Protein AF-A0A256ZHI3-F1 (afdb_monomer)

Sequence (137 aa):
MIFRKRPDRALLRREVARIIYDLKHLHRRVVTYIARLERIISHYEGILKYESNQSRKNNYLTTINIYKAALKRLKAVDVILEYLTMKIETLSLLELGGREVALIKEVLPDVRKLVEGLPDISLIVEDLLERSSDLIS

Foldseek 3Di:
DDPPDDPDPVVLVVLLVVLLVLLVVLLVVLVVVLVVLVVVLVVLVVVLVPDPDPVVNVVSVVVSVVSVLLSVLSVVLNVLSVVLSVVLVVCVVVVVSPVNLVSLLVRLVVNLVSCPPVVVSNVSSVVSNVSSVVSVD

Secondary structure (DSSP, 8-state):
----PPPPHHHHHHHHHHHHHHHHHHHHHHHHHHHHHHHHHHHHHHHHHH---HHHHHHHHHHHHHHHHHHHHHHHHHHHHHHHHHHHHHHHHTT-TTHHHHHHHHHHHHHHHHHTT-HHHHHHHHHHHHHHHHTT-

Mean predicted aligned error: 6.65 Å

Solvent-accessible surface area (backbone atoms only — not comparable to full-atom values): 7668 Å² total; per-residue (Å²): 136,84,80,77,73,75,78,54,69,69,57,53,52,51,51,53,52,49,53,53,50,50,50,52,52,51,41,55,49,48,54,53,50,45,56,50,46,52,54,52,41,53,51,52,56,58,51,52,75,73,56,81,54,66,70,58,45,53,51,51,51,52,52,43,50,53,48,50,56,52,42,54,35,49,53,52,43,44,54,51,45,52,53,50,50,55,50,35,55,54,35,57,75,68,67,43,88,61,57,44,50,53,53,48,62,67,48,48,62,57,46,39,67,54,34,62,92,38,68,84,58,32,52,55,47,49,57,49,52,53,54,49,49,63,74,78,107

Nearest PDB structures (foldseek):
  6z0c-assembly4_D  TM=5.192E-01  e=7.443E-02  Escherichia coli
  8d9p-assembly1_A  TM=5.422E-01  e=3.026E-01  synthetic construct
  5vju-assembly1_A  TM=4.735E-01  e=1.965E-01  synthetic construct
  6z0c-assembly1_A  TM=4.519E-01  e=2.867E-01  Escherichia coli

Radius of gyration: 20.13 Å; Cα contacts (8 Å, |Δi|>4): 89; chains: 1; bounding box: 46×19×75 Å

Structure (mmCIF, N/CA/C/O backbone):
data_AF-A0A256ZHI3-F1
#
_entry.id   AF-A0A256ZHI3-F1
#
loop_
_atom_site.group_PDB
_atom_site.id
_atom_site.type_symbol
_atom_site.label_atom_id
_atom_site.label_alt_id
_atom_site.label_comp_id
_atom_site.label_asym_id
_atom_site.label_entity_id
_atom_site.label_seq_id
_atom_site.pdbx_PDB_ins_code
_atom_site.Cartn_x
_atom_site.Cartn_y
_atom_site.Cartn_z
_atom_site.occupancy
_atom_site.B_iso_or_equiv
_atom_site.auth_seq_id
_atom_site.auth_comp_id
_atom_site.auth_asym_id
_atom_site.auth_atom_id
_atom_site.pdbx_PDB_model_num
ATOM 1 N N . MET A 1 1 ? 5.785 -6.891 -46.350 1.00 37.25 1 MET A N 1
ATOM 2 C CA . MET A 1 1 ? 6.911 -6.786 -45.395 1.00 37.25 1 MET A CA 1
ATOM 3 C C . MET A 1 1 ? 6.604 -5.668 -44.411 1.00 37.25 1 MET A C 1
ATOM 5 O O . MET A 1 1 ? 6.650 -4.510 -44.798 1.00 37.25 1 MET A O 1
ATOM 9 N N . ILE A 1 2 ? 6.211 -5.996 -43.178 1.00 43.91 2 ILE A N 1
ATOM 10 C CA . ILE A 1 2 ? 5.949 -4.992 -42.138 1.00 43.91 2 ILE A CA 1
ATOM 11 C C . ILE A 1 2 ? 7.267 -4.772 -41.398 1.00 43.91 2 ILE A C 1
ATOM 13 O O . ILE A 1 2 ? 7.679 -5.599 -40.587 1.00 43.91 2 ILE A O 1
ATOM 17 N N . PHE A 1 3 ? 7.955 -3.675 -41.710 1.00 48.88 3 PHE A N 1
ATOM 18 C CA . PHE A 1 3 ? 9.067 -3.202 -40.895 1.00 48.88 3 PHE A CA 1
ATOM 19 C C . PHE A 1 3 ? 8.501 -2.789 -39.533 1.00 48.88 3 PHE A C 1
ATOM 21 O O . PHE A 1 3 ? 7.953 -1.698 -39.386 1.00 48.88 3 PHE A O 1
ATOM 28 N N . ARG A 1 4 ? 8.620 -3.661 -38.524 1.00 51.19 4 ARG A N 1
ATOM 29 C CA . ARG A 1 4 ? 8.491 -3.250 -37.122 1.00 51.19 4 ARG A CA 1
ATOM 30 C C . ARG A 1 4 ? 9.595 -2.221 -36.862 1.00 51.19 4 ARG A C 1
ATOM 32 O O . ARG A 1 4 ? 10.758 -2.587 -36.698 1.00 51.19 4 ARG A O 1
ATOM 39 N N . LYS A 1 5 ? 9.247 -0.930 -36.900 1.00 54.81 5 LYS A N 1
ATOM 40 C CA . LYS A 1 5 ? 10.115 0.155 -36.426 1.00 54.81 5 LYS A CA 1
ATOM 41 C C . LYS A 1 5 ? 10.542 -0.220 -35.009 1.00 54.81 5 LYS A C 1
ATOM 43 O O . LYS A 1 5 ? 9.686 -0.401 -34.149 1.00 54.81 5 LYS A O 1
ATOM 48 N N . ARG A 1 6 ? 11.849 -0.376 -34.778 1.00 57.84 6 ARG A N 1
ATOM 49 C CA . ARG A 1 6 ? 12.370 -0.516 -33.414 1.00 57.84 6 ARG A CA 1
ATOM 50 C C . ARG A 1 6 ? 11.860 0.689 -32.612 1.00 57.84 6 ARG A C 1
ATOM 52 O O . ARG A 1 6 ? 11.977 1.803 -33.131 1.00 57.84 6 ARG A O 1
ATOM 59 N N . PRO A 1 7 ? 11.278 0.487 -31.420 1.00 59.59 7 PRO A N 1
ATOM 60 C CA . PRO A 1 7 ? 10.825 1.597 -30.598 1.00 59.59 7 PRO A CA 1
ATOM 61 C C . PRO A 1 7 ? 11.991 2.561 -30.372 1.00 59.59 7 PRO A C 1
ATOM 63 O O . PRO A 1 7 ? 13.126 2.142 -30.118 1.00 59.59 7 PRO A O 1
ATOM 66 N N . ASP A 1 8 ? 11.717 3.852 -30.542 1.00 74.12 8 ASP A N 1
ATOM 67 C CA . ASP A 1 8 ? 12.702 4.902 -30.325 1.00 74.12 8 ASP A CA 1
ATOM 68 C C . ASP A 1 8 ? 13.189 4.815 -28.871 1.00 74.12 8 ASP A C 1
ATOM 70 O O . ASP A 1 8 ? 12.396 4.878 -27.928 1.00 74.12 8 ASP A O 1
ATOM 74 N N . ARG A 1 9 ? 14.501 4.639 -28.676 1.00 71.75 9 ARG A N 1
ATOM 75 C CA . ARG A 1 9 ? 15.104 4.516 -27.340 1.00 71.75 9 ARG A CA 1
ATOM 76 C C . ARG A 1 9 ? 14.777 5.726 -26.465 1.00 71.75 9 ARG A C 1
ATOM 78 O O . ARG A 1 9 ? 14.698 5.574 -25.249 1.00 71.75 9 ARG A O 1
ATOM 85 N N . ALA A 1 10 ? 14.603 6.907 -27.060 1.00 76.00 10 ALA A N 1
ATOM 86 C CA . ALA A 1 10 ? 14.209 8.108 -26.332 1.00 76.00 10 ALA A CA 1
ATOM 87 C C . ALA A 1 10 ? 12.765 8.015 -25.814 1.00 76.00 10 ALA A C 1
ATOM 89 O O . ALA A 1 10 ? 12.487 8.406 -24.680 1.00 76.00 10 ALA A O 1
ATOM 90 N N . LEU A 1 11 ? 11.863 7.445 -26.617 1.00 77.44 11 LEU A N 1
ATOM 91 C CA . LEU A 1 11 ? 10.464 7.244 -26.251 1.00 77.44 11 LEU A CA 1
ATOM 92 C C . LEU A 1 11 ? 10.334 6.222 -25.117 1.00 77.44 11 LEU A C 1
ATOM 94 O O . LEU A 1 11 ? 9.681 6.511 -24.120 1.00 77.44 11 LEU A O 1
ATOM 98 N N . LEU A 1 12 ? 11.045 5.094 -25.199 1.00 75.81 12 LEU A N 1
ATOM 99 C CA . LEU A 1 12 ? 11.070 4.093 -24.124 1.00 75.81 12 LEU A CA 1
ATOM 100 C C . LEU A 1 12 ? 11.569 4.672 -22.797 1.00 75.81 12 LEU A C 1
ATOM 102 O O . LEU A 1 12 ? 10.920 4.496 -21.770 1.00 75.81 12 LEU A O 1
ATOM 106 N N . ARG A 1 13 ? 12.680 5.422 -22.808 1.00 76.38 13 ARG A N 1
ATOM 107 C CA . ARG A 1 13 ? 13.188 6.081 -21.591 1.00 76.38 13 ARG A CA 1
ATOM 108 C C . ARG A 1 13 ? 12.169 7.044 -20.990 1.00 76.38 13 ARG A C 1
ATOM 110 O O . ARG A 1 13 ? 12.048 7.121 -19.771 1.00 76.38 13 ARG A O 1
ATOM 117 N N . ARG A 1 14 ? 11.440 7.778 -21.833 1.00 81.69 14 ARG A N 1
ATOM 118 C CA . ARG A 1 14 ? 10.408 8.716 -21.384 1.00 81.69 14 ARG A CA 1
ATOM 119 C C . ARG A 1 14 ? 9.244 7.996 -20.709 1.00 81.69 14 ARG A C 1
ATOM 121 O O . ARG A 1 14 ? 8.781 8.464 -19.672 1.00 81.69 14 ARG A O 1
ATOM 128 N N . GLU A 1 15 ? 8.781 6.884 -21.270 1.00 80.75 15 GLU A N 1
ATOM 129 C CA . GLU A 1 15 ? 7.693 6.115 -20.662 1.00 80.75 15 GLU A CA 1
ATOM 130 C C . GLU A 1 15 ? 8.128 5.432 -19.360 1.00 80.75 15 GLU A C 1
ATOM 132 O O . GLU A 1 15 ? 7.404 5.497 -18.371 1.00 80.75 15 GLU A O 1
ATOM 137 N N . VAL A 1 16 ? 9.348 4.885 -19.299 1.00 78.88 16 VAL A N 1
ATOM 138 C CA . VAL A 1 16 ? 9.914 4.358 -18.043 1.00 78.88 16 VAL A CA 1
ATOM 139 C C . VAL A 1 16 ? 9.979 5.456 -16.978 1.00 78.88 16 VAL A C 1
ATOM 141 O O . VAL A 1 16 ? 9.528 5.252 -15.852 1.00 78.88 16 VAL A O 1
ATOM 144 N N . ALA A 1 17 ? 10.448 6.656 -17.334 1.00 81.94 17 ALA A N 1
ATOM 145 C CA . ALA A 1 17 ? 10.483 7.792 -16.415 1.00 81.94 17 ALA A CA 1
ATOM 146 C C . ALA A 1 17 ? 9.085 8.196 -15.907 1.00 81.94 17 ALA A C 1
ATOM 148 O O . ALA A 1 17 ? 8.941 8.551 -14.736 1.00 81.94 17 ALA A O 1
ATOM 149 N N . ARG A 1 18 ? 8.048 8.116 -16.753 1.00 84.69 18 ARG A N 1
ATOM 150 C CA . ARG A 1 18 ? 6.653 8.352 -16.340 1.00 84.69 18 ARG A CA 1
ATOM 151 C C . ARG A 1 18 ? 6.156 7.297 -15.359 1.00 84.69 18 ARG A C 1
ATOM 153 O O . ARG A 1 18 ? 5.582 7.662 -14.340 1.00 84.69 18 ARG A O 1
ATOM 160 N N . ILE A 1 19 ? 6.419 6.015 -15.615 1.00 85.12 19 ILE A N 1
ATOM 161 C CA . ILE A 1 19 ? 6.032 4.943 -14.687 1.00 85.12 19 ILE A CA 1
ATOM 162 C C . ILE A 1 19 ? 6.725 5.125 -13.333 1.00 85.12 19 ILE A C 1
ATOM 164 O O . ILE A 1 19 ? 6.084 4.993 -12.294 1.00 85.12 19 ILE A O 1
ATOM 168 N N . ILE A 1 20 ? 8.013 5.480 -13.325 1.00 84.88 20 ILE A N 1
ATOM 169 C CA . ILE A 1 20 ? 8.751 5.772 -12.086 1.00 84.88 20 ILE A CA 1
ATOM 170 C C . ILE A 1 20 ? 8.112 6.940 -11.333 1.00 84.88 20 ILE A C 1
ATOM 172 O O . ILE A 1 20 ? 7.942 6.877 -10.115 1.00 84.88 20 ILE A O 1
ATOM 176 N N . TYR A 1 21 ? 7.755 8.010 -12.045 1.00 88.06 21 TYR A N 1
ATOM 177 C CA . TYR A 1 21 ? 7.073 9.153 -11.448 1.00 88.06 21 TYR A CA 1
ATOM 178 C C . TYR A 1 21 ? 5.747 8.740 -10.793 1.00 88.06 21 TYR A C 1
ATOM 180 O O . TYR A 1 21 ? 5.496 9.090 -9.639 1.00 88.06 21 TYR A O 1
ATOM 188 N N . ASP A 1 22 ? 4.937 7.945 -11.487 1.00 87.94 22 ASP A N 1
ATOM 189 C CA . ASP A 1 22 ? 3.642 7.492 -10.983 1.00 87.94 22 ASP A CA 1
ATOM 190 C C . ASP A 1 22 ? 3.774 6.525 -9.803 1.00 87.94 22 ASP A C 1
ATOM 192 O O . ASP A 1 22 ? 2.999 6.617 -8.853 1.00 87.94 22 ASP A O 1
ATOM 196 N N . LEU A 1 23 ? 4.791 5.657 -9.798 1.00 90.19 23 LEU A N 1
ATOM 197 C CA . LEU A 1 23 ? 5.122 4.807 -8.649 1.00 90.19 23 LEU A CA 1
ATOM 198 C C . LEU A 1 23 ? 5.458 5.639 -7.409 1.00 90.19 23 LEU A C 1
ATOM 200 O O . LEU A 1 23 ? 4.926 5.385 -6.328 1.00 90.19 23 LEU A O 1
ATOM 204 N N . LYS A 1 24 ? 6.283 6.680 -7.564 1.00 90.44 24 LYS A N 1
ATOM 205 C CA . LYS A 1 24 ? 6.601 7.612 -6.470 1.00 90.44 24 LYS A CA 1
ATOM 206 C C . LYS A 1 24 ? 5.366 8.378 -6.003 1.00 90.44 24 LYS A C 1
ATOM 208 O O . LYS A 1 24 ? 5.188 8.614 -4.806 1.00 90.44 24 LYS A O 1
ATOM 213 N N . HIS A 1 25 ? 4.497 8.764 -6.935 1.00 90.62 25 HIS A N 1
ATOM 214 C CA . HIS A 1 25 ? 3.242 9.426 -6.606 1.00 90.62 25 HIS A CA 1
ATOM 215 C C . HIS A 1 25 ? 2.307 8.505 -5.809 1.00 90.62 25 HIS A C 1
ATOM 217 O O . HIS A 1 25 ? 1.786 8.908 -4.766 1.00 90.62 25 HIS A O 1
ATOM 223 N N . LEU A 1 26 ? 2.146 7.256 -6.254 1.00 91.56 26 LEU A N 1
ATOM 224 C CA . LEU A 1 26 ? 1.397 6.213 -5.559 1.00 91.56 26 LEU A CA 1
ATOM 225 C C . LEU A 1 26 ? 1.939 5.999 -4.142 1.00 91.56 26 LEU A C 1
ATOM 227 O O . LEU A 1 26 ? 1.167 6.030 -3.183 1.00 91.56 26 LEU A O 1
ATOM 231 N N . HIS A 1 27 ? 3.259 5.857 -4.001 1.00 93.25 27 HIS A N 1
ATOM 232 C CA . HIS A 1 27 ? 3.920 5.674 -2.709 1.00 93.25 27 HIS A CA 1
ATOM 233 C C . HIS A 1 27 ? 3.609 6.825 -1.749 1.00 93.25 27 HIS A C 1
ATOM 235 O O . HIS A 1 27 ? 3.124 6.607 -0.638 1.00 93.25 27 HIS A O 1
ATOM 241 N N . ARG A 1 28 ? 3.743 8.072 -2.210 1.00 92.81 28 ARG A N 1
ATOM 242 C CA . ARG A 1 28 ? 3.398 9.257 -1.411 1.00 92.81 28 ARG A CA 1
ATOM 243 C C . ARG A 1 28 ? 1.929 9.273 -0.976 1.00 92.81 28 ARG A C 1
ATOM 245 O O . ARG A 1 28 ? 1.624 9.683 0.151 1.00 92.81 28 ARG A O 1
ATOM 252 N N . ARG A 1 29 ? 1.004 8.847 -1.846 1.00 91.19 29 ARG A N 1
ATOM 253 C CA . ARG A 1 29 ? -0.418 8.730 -1.482 1.00 91.19 29 ARG A CA 1
ATOM 254 C C . ARG A 1 29 ? -0.603 7.677 -0.395 1.00 91.19 29 ARG A C 1
ATOM 256 O O . ARG A 1 29 ? -1.237 7.990 0.607 1.00 91.19 29 ARG A O 1
ATOM 263 N N . VAL A 1 30 ? -0.005 6.495 -0.535 1.00 94.44 30 VAL A N 1
ATOM 264 C CA . VAL A 1 30 ? -0.063 5.423 0.475 1.00 94.44 30 VAL A CA 1
ATOM 265 C C . VAL A 1 30 ? 0.399 5.927 1.846 1.00 94.44 30 VAL A C 1
ATOM 267 O O . VAL A 1 30 ? -0.358 5.809 2.811 1.00 94.44 30 VAL A O 1
ATOM 270 N N . VAL A 1 31 ? 1.552 6.599 1.924 1.00 94.75 31 VAL A N 1
ATOM 271 C CA . VAL A 1 31 ? 2.066 7.206 3.170 1.00 94.75 31 VAL A CA 1
ATOM 272 C C . VAL A 1 31 ? 1.064 8.198 3.774 1.00 94.75 31 VAL A C 1
ATOM 274 O O . VAL A 1 31 ? 0.802 8.200 4.978 1.00 94.75 31 VAL A O 1
ATOM 277 N N . THR A 1 32 ? 0.435 9.019 2.933 1.00 93.69 32 THR A N 1
ATOM 278 C CA . THR A 1 32 ? -0.581 9.985 3.380 1.00 93.69 32 THR A CA 1
ATOM 279 C C . THR A 1 32 ? -1.825 9.285 3.944 1.00 93.69 32 THR A C 1
ATOM 281 O O . THR A 1 32 ? -2.365 9.715 4.968 1.00 93.69 32 THR A O 1
ATOM 284 N N . TYR A 1 33 ? -2.280 8.194 3.317 1.00 92.75 33 TYR A N 1
ATOM 285 C CA . TYR A 1 33 ? -3.403 7.396 3.823 1.00 92.75 33 TYR A CA 1
ATOM 286 C C . TYR A 1 33 ? -3.064 6.702 5.142 1.00 92.75 33 TYR A C 1
ATOM 288 O O . TYR A 1 33 ? -3.904 6.705 6.041 1.00 92.75 33 TYR A O 1
ATOM 296 N N . ILE A 1 34 ? -1.848 6.167 5.287 1.00 95.56 34 ILE A N 1
ATOM 297 C CA . ILE A 1 34 ? -1.355 5.579 6.542 1.00 95.56 34 ILE A CA 1
ATOM 298 C C . ILE A 1 34 ? -1.478 6.598 7.677 1.00 95.56 34 ILE A C 1
ATOM 300 O O . ILE A 1 34 ? -2.185 6.339 8.651 1.00 95.56 34 ILE A O 1
ATOM 304 N N . ALA A 1 35 ? -0.906 7.793 7.505 1.00 96.12 35 ALA A N 1
ATOM 305 C CA . ALA A 1 35 ? -0.958 8.846 8.518 1.00 96.12 35 ALA A CA 1
ATOM 306 C C . ALA A 1 35 ? -2.401 9.277 8.851 1.00 96.12 35 ALA A C 1
ATOM 308 O O . ALA A 1 35 ? -2.731 9.594 9.998 1.00 96.12 35 ALA A O 1
ATOM 309 N N . ARG A 1 36 ? -3.295 9.288 7.852 1.00 94.38 36 ARG A N 1
ATOM 310 C CA . ARG A 1 36 ? -4.718 9.588 8.058 1.00 94.38 36 ARG A CA 1
ATOM 311 C C . ARG A 1 36 ? -5.415 8.500 8.874 1.00 94.38 36 ARG A C 1
ATOM 313 O O . ARG A 1 36 ? -6.159 8.842 9.791 1.00 94.38 36 ARG A O 1
ATOM 320 N N . LEU A 1 37 ? -5.186 7.225 8.560 1.00 94.50 37 LEU A N 1
ATOM 321 C CA . LEU A 1 37 ? -5.765 6.105 9.303 1.00 94.50 37 LEU A CA 1
ATOM 322 C C . LEU A 1 37 ? -5.256 6.060 10.741 1.00 94.50 37 LEU A C 1
ATOM 324 O O . LEU A 1 37 ? -6.062 5.886 11.648 1.00 94.50 37 LEU A O 1
ATOM 328 N N . GLU A 1 38 ? -3.959 6.276 10.963 1.00 96.69 38 GLU A N 1
ATOM 329 C CA . GLU A 1 38 ? -3.379 6.340 12.309 1.00 96.69 38 GLU A CA 1
ATOM 330 C C . GLU A 1 38 ? -4.051 7.430 13.146 1.00 96.69 38 GLU A C 1
ATOM 332 O O . GLU A 1 38 ? -4.508 7.160 14.256 1.00 96.69 38 GLU A O 1
ATOM 337 N N . ARG A 1 39 ? -4.242 8.628 12.578 1.00 97.12 39 ARG A N 1
ATOM 338 C CA . ARG A 1 39 ? -4.960 9.721 13.251 1.00 97.12 39 ARG A CA 1
ATOM 339 C C . ARG A 1 39 ? -6.403 9.348 13.603 1.00 97.12 39 ARG A C 1
ATOM 341 O O . ARG A 1 39 ? -6.856 9.645 14.706 1.00 97.12 39 ARG A O 1
ATOM 348 N N . ILE A 1 40 ? -7.126 8.720 12.674 1.00 94.94 40 ILE A N 1
ATOM 349 C CA . ILE A 1 40 ? -8.515 8.288 12.889 1.00 94.94 40 ILE A CA 1
ATOM 350 C C . ILE A 1 40 ? -8.582 7.227 13.995 1.00 94.94 40 ILE A C 1
ATOM 352 O O . ILE A 1 40 ? -9.417 7.329 14.891 1.00 94.94 40 ILE A O 1
ATOM 356 N N . ILE A 1 41 ? -7.684 6.239 13.968 1.00 96.19 41 ILE 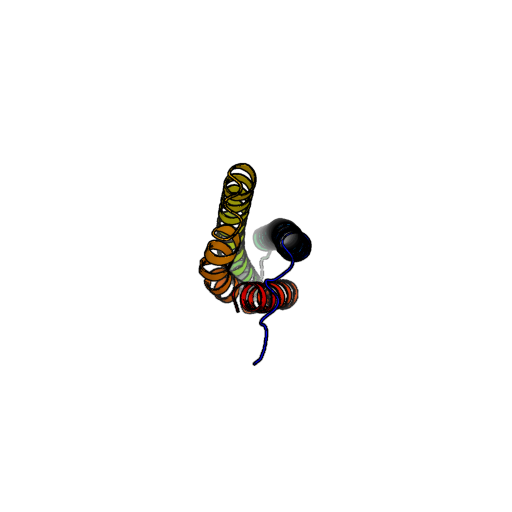A N 1
ATOM 357 C CA . ILE A 1 41 ? -7.599 5.193 14.992 1.00 96.19 41 ILE A CA 1
ATOM 358 C C . ILE A 1 41 ? -7.340 5.820 16.362 1.00 96.19 41 ILE A C 1
ATOM 360 O O . ILE A 1 41 ? -8.102 5.561 17.289 1.00 96.19 41 ILE A O 1
ATOM 364 N N . SER A 1 42 ? -6.337 6.695 16.482 1.00 96.94 42 SER A N 1
ATOM 365 C CA . SER A 1 42 ? -6.024 7.366 17.748 1.00 96.94 42 SER A CA 1
ATOM 366 C C . SER A 1 42 ? -7.187 8.213 18.268 1.00 96.94 42 SER A C 1
ATOM 368 O O . SER A 1 42 ? -7.420 8.258 19.475 1.00 96.94 42 SER A O 1
ATOM 370 N N . HIS A 1 43 ? -7.949 8.855 17.378 1.00 95.62 43 HIS A N 1
ATOM 371 C CA . HIS A 1 43 ? -9.147 9.601 17.757 1.00 95.62 43 HIS A CA 1
ATOM 372 C C . HIS A 1 43 ? -10.218 8.688 18.377 1.00 95.62 43 HIS A C 1
ATOM 374 O O . HIS A 1 43 ? -10.700 8.968 19.476 1.00 95.62 43 HIS A O 1
ATOM 380 N N . TYR A 1 44 ? -10.546 7.567 17.726 1.00 94.31 44 TYR A N 1
ATOM 381 C CA . TYR A 1 44 ? -11.520 6.610 18.260 1.00 94.31 44 TYR A CA 1
ATOM 382 C C . TYR A 1 44 ? -11.030 5.909 19.532 1.00 94.31 44 TYR A C 1
ATOM 384 O O . TYR A 1 44 ? -11.822 5.698 20.449 1.00 94.31 44 TYR A O 1
ATOM 392 N N . GLU A 1 45 ? -9.738 5.594 19.634 1.00 93.75 45 GLU A N 1
ATOM 393 C CA . GLU A 1 45 ? -9.135 5.068 20.865 1.00 93.75 45 GLU A CA 1
ATOM 394 C C . GLU A 1 45 ? -9.223 6.082 22.016 1.00 93.75 45 GLU A C 1
ATOM 396 O O . GLU A 1 45 ? -9.459 5.695 23.160 1.00 93.75 45 GLU A O 1
ATOM 401 N N . GLY A 1 46 ? -9.090 7.380 21.722 1.00 94.50 46 GLY A N 1
ATOM 402 C CA . GLY A 1 46 ? -9.306 8.461 22.682 1.00 94.50 46 GLY A CA 1
ATOM 403 C C . GLY A 1 46 ? -10.745 8.513 23.198 1.00 94.50 46 GLY A C 1
ATOM 404 O O . GLY A 1 46 ? -10.953 8.562 24.408 1.00 94.50 46 GLY A O 1
ATOM 405 N N . ILE A 1 47 ? -11.735 8.436 22.302 1.00 93.50 47 ILE A N 1
ATOM 406 C CA . ILE A 1 47 ? -13.164 8.407 22.667 1.00 93.50 47 ILE A CA 1
ATOM 407 C C . ILE A 1 47 ? -13.489 7.162 23.503 1.00 93.50 47 ILE A C 1
ATOM 409 O O . ILE A 1 47 ? -14.166 7.253 24.527 1.00 93.50 47 ILE A O 1
ATOM 413 N N . LEU A 1 48 ? -12.971 5.998 23.100 1.00 93.25 48 LEU A N 1
ATOM 414 C CA . LEU A 1 48 ? -13.261 4.712 23.735 1.00 93.25 48 LEU A CA 1
ATOM 415 C C . LEU A 1 48 ? -12.887 4.679 25.226 1.00 93.25 48 LEU A C 1
ATOM 417 O O . LEU A 1 48 ? -13.573 4.016 26.005 1.00 93.25 48 LEU A O 1
ATOM 421 N N . LYS A 1 49 ? -11.835 5.406 25.631 1.00 90.94 49 LYS A N 1
ATOM 422 C CA . LYS A 1 49 ? -11.387 5.492 27.034 1.00 90.94 49 LYS A CA 1
ATOM 423 C C . LYS A 1 49 ? -12.447 6.067 27.973 1.00 90.94 49 LYS A C 1
ATOM 425 O O . LYS A 1 49 ? -12.486 5.675 29.134 1.00 90.94 49 LYS A O 1
ATOM 430 N N . TYR A 1 50 ? -13.285 6.975 27.475 1.00 92.69 50 TYR A N 1
ATOM 431 C CA . TYR A 1 50 ? -14.277 7.699 28.276 1.00 92.69 50 TYR A CA 1
ATOM 432 C C . TYR A 1 50 ? -15.717 7.274 27.984 1.00 92.69 50 TYR A C 1
ATOM 434 O O . TYR A 1 50 ? -16.636 7.698 28.680 1.00 92.69 50 TYR A O 1
ATOM 442 N N . GLU A 1 51 ? -15.933 6.440 26.967 1.00 91.69 51 GLU A N 1
ATOM 443 C CA . GLU A 1 51 ? -17.257 5.913 26.664 1.00 91.69 51 GLU A CA 1
ATOM 444 C C . GLU A 1 51 ? -17.729 5.011 27.815 1.00 91.69 51 GLU A C 1
ATOM 446 O O . GLU A 1 51 ? -16.974 4.193 28.342 1.00 91.69 51 GLU A O 1
ATOM 451 N N . SER A 1 52 ? -18.984 5.154 28.224 1.00 89.56 52 SER A N 1
ATOM 452 C CA . SER A 1 52 ? -19.600 4.346 29.285 1.00 89.56 52 SER A CA 1
ATOM 453 C C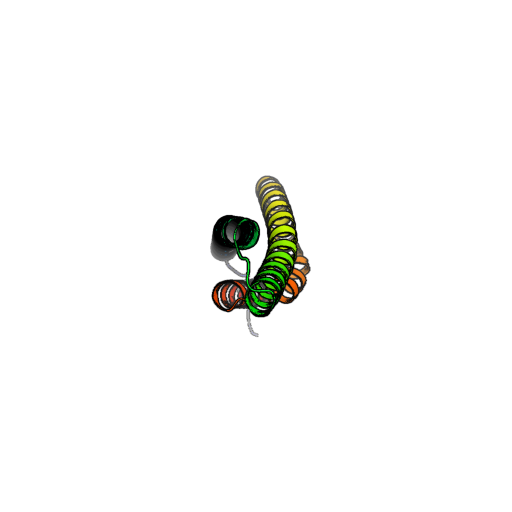 . SER A 1 52 ? -20.629 3.372 28.717 1.00 89.56 52 SER A C 1
ATOM 455 O O . SER A 1 52 ? -20.869 2.312 29.294 1.00 89.56 52 SER A O 1
ATOM 457 N N . ASN A 1 53 ? -21.190 3.679 27.544 1.00 94.62 53 ASN A N 1
ATOM 458 C CA . ASN A 1 53 ? -22.182 2.844 26.890 1.00 94.62 53 ASN A CA 1
ATOM 459 C C . ASN A 1 53 ? -21.528 1.643 26.184 1.00 94.62 53 ASN A C 1
ATOM 461 O O . ASN A 1 53 ? -20.783 1.796 25.213 1.00 94.62 53 ASN A O 1
ATOM 465 N N . GLN A 1 54 ? -21.868 0.432 26.628 1.00 91.31 54 GLN A N 1
ATOM 466 C CA . GLN A 1 54 ? -21.290 -0.810 26.108 1.00 91.31 54 GLN A CA 1
ATOM 467 C C . GLN A 1 54 ? -21.570 -1.044 24.614 1.00 91.31 54 GLN A C 1
ATOM 469 O O . GLN A 1 54 ? -20.696 -1.517 23.890 1.00 91.31 54 GLN A O 1
ATOM 474 N N . SER A 1 55 ? -22.760 -0.679 24.130 1.00 92.62 55 SER A N 1
ATOM 475 C CA . SER A 1 55 ? -23.110 -0.808 22.710 1.00 92.62 55 SER A CA 1
ATOM 476 C C . SER A 1 55 ? -22.230 0.103 21.846 1.00 92.62 55 SER A C 1
ATOM 478 O O . SER A 1 55 ? -21.634 -0.338 20.862 1.00 92.62 55 SER A O 1
ATOM 480 N N . ARG A 1 56 ? -22.035 1.358 22.273 1.00 91.44 56 ARG A N 1
ATOM 481 C CA . ARG A 1 56 ? -21.143 2.301 21.579 1.00 91.44 56 ARG A CA 1
ATOM 482 C C . ARG A 1 56 ? -19.682 1.862 21.622 1.00 91.44 56 ARG A C 1
ATOM 484 O O . ARG A 1 56 ? -19.014 1.937 20.594 1.00 91.44 56 ARG A O 1
ATOM 491 N N . LYS A 1 57 ? -19.202 1.335 22.756 1.00 93.31 57 LYS A N 1
ATOM 492 C CA . LYS A 1 57 ? -17.852 0.750 22.854 1.00 93.31 57 LYS A CA 1
ATOM 493 C C . LYS A 1 57 ? -17.621 -0.333 21.811 1.00 93.31 57 LYS A C 1
ATOM 495 O O . LYS A 1 57 ? -16.615 -0.290 21.108 1.00 93.31 57 LYS A O 1
ATOM 500 N N . ASN A 1 58 ? -18.553 -1.277 21.691 1.00 92.94 58 ASN A N 1
ATOM 501 C CA . ASN A 1 58 ? -18.444 -2.372 20.728 1.00 92.94 58 ASN A CA 1
ATOM 502 C C . ASN A 1 58 ? -18.405 -1.851 19.283 1.00 92.94 58 ASN A C 1
ATOM 504 O O . ASN A 1 58 ? -17.602 -2.328 18.477 1.00 92.94 58 ASN A O 1
ATOM 508 N N . ASN A 1 59 ? -19.204 -0.828 18.970 1.00 92.88 59 ASN A N 1
ATOM 509 C CA . ASN A 1 59 ? -19.185 -0.189 17.655 1.00 92.88 59 ASN A CA 1
ATOM 510 C C . ASN A 1 59 ? -17.834 0.482 17.371 1.00 92.88 59 ASN A C 1
ATOM 512 O O . ASN A 1 59 ? -17.247 0.248 16.316 1.00 92.88 59 ASN A O 1
ATOM 516 N N . TYR A 1 60 ? -17.290 1.257 18.316 1.00 93.00 60 TYR A N 1
ATOM 517 C CA . TYR A 1 60 ? -15.973 1.880 18.152 1.00 93.00 60 TYR A CA 1
ATOM 518 C C . TYR A 1 60 ? -14.852 0.849 18.014 1.00 93.00 60 TYR A C 1
ATOM 520 O O . TYR A 1 60 ? -13.997 1.006 17.148 1.00 93.00 60 TYR A O 1
ATOM 528 N N . LEU A 1 61 ? -14.871 -0.226 18.806 1.00 94.44 61 LEU A N 1
ATOM 529 C CA . LEU A 1 61 ? -13.908 -1.325 18.688 1.00 94.44 61 LEU A CA 1
ATOM 530 C C . LEU A 1 61 ? -13.961 -1.980 17.306 1.00 94.44 61 LEU A C 1
ATOM 532 O O . LEU A 1 61 ? -12.920 -2.208 16.693 1.00 94.44 61 LEU A O 1
ATOM 536 N N . THR A 1 62 ? -15.164 -2.231 16.791 1.00 95.44 62 THR A N 1
ATOM 537 C CA . THR A 1 62 ? -15.358 -2.789 15.446 1.00 95.44 62 THR A CA 1
ATOM 538 C C . THR A 1 62 ? -14.768 -1.863 14.383 1.00 95.44 62 THR A C 1
ATOM 540 O O . THR A 1 62 ? -13.968 -2.299 13.555 1.00 95.44 62 THR A O 1
ATOM 543 N N . THR A 1 63 ? -15.075 -0.567 14.456 1.00 93.50 63 THR A N 1
ATOM 544 C CA . THR A 1 63 ? -14.536 0.457 13.550 1.00 93.50 63 THR A CA 1
ATOM 545 C C . THR A 1 63 ? -13.008 0.556 13.624 1.00 93.50 63 THR A C 1
ATOM 547 O O . THR A 1 63 ? -12.335 0.559 12.592 1.00 93.50 63 THR A O 1
ATOM 550 N N . ILE A 1 64 ? -12.432 0.572 14.832 1.00 95.00 64 ILE A N 1
ATOM 551 C CA . ILE A 1 64 ? -10.977 0.577 15.045 1.00 95.00 64 ILE A CA 1
ATOM 552 C C . ILE A 1 64 ? -10.338 -0.659 14.407 1.00 95.00 64 ILE A C 1
ATOM 554 O O . ILE A 1 64 ? -9.313 -0.536 13.738 1.00 95.00 64 ILE A O 1
ATOM 558 N N . ASN A 1 65 ? -10.936 -1.840 14.575 1.00 96.19 65 ASN A N 1
ATOM 559 C CA . ASN A 1 65 ? -10.413 -3.083 14.009 1.00 96.19 65 ASN A CA 1
AT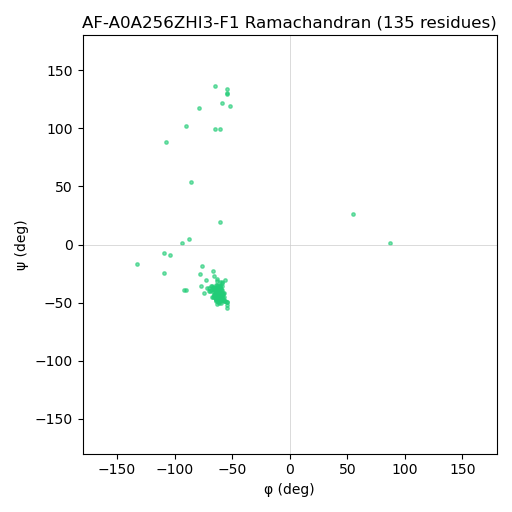OM 560 C C . ASN A 1 65 ? -10.406 -3.058 12.476 1.00 96.19 65 ASN A C 1
ATOM 562 O O . ASN A 1 65 ? -9.410 -3.455 11.868 1.00 96.19 65 ASN A O 1
ATOM 566 N N . ILE A 1 66 ? -11.461 -2.526 11.851 1.00 93.75 66 ILE A N 1
ATOM 567 C CA . ILE A 1 66 ? -11.522 -2.333 10.394 1.00 93.75 66 ILE A CA 1
ATOM 568 C C . ILE A 1 66 ? -10.383 -1.414 9.932 1.00 93.75 66 ILE A C 1
ATOM 570 O O . ILE A 1 66 ? -9.638 -1.761 9.010 1.00 93.75 66 ILE A O 1
ATOM 574 N N . TYR A 1 67 ? -10.184 -0.272 10.599 1.00 94.00 67 TYR A N 1
ATOM 575 C CA . TYR A 1 67 ? -9.105 0.650 10.242 1.00 94.00 67 TYR A CA 1
ATOM 576 C C . TYR A 1 67 ? -7.713 0.068 10.495 1.00 94.00 67 TYR A C 1
ATOM 578 O O . TYR A 1 67 ? -6.823 0.269 9.671 1.00 94.00 67 TYR A O 1
ATOM 586 N N . LYS A 1 68 ? -7.512 -0.707 11.568 1.00 95.62 68 LYS A N 1
ATOM 587 C CA . LYS A 1 68 ? -6.246 -1.414 11.830 1.00 95.62 68 LYS A CA 1
ATOM 588 C C . LYS A 1 68 ? -5.945 -2.461 10.755 1.00 95.62 68 LYS A C 1
ATOM 590 O O . LYS A 1 68 ? -4.799 -2.571 10.322 1.00 95.62 68 LYS A O 1
ATOM 595 N N . ALA A 1 69 ? -6.956 -3.188 10.279 1.00 93.75 69 ALA A N 1
ATOM 596 C CA . ALA A 1 69 ? -6.795 -4.142 9.183 1.00 93.75 69 ALA A CA 1
ATOM 597 C C . ALA A 1 69 ? -6.417 -3.447 7.861 1.00 93.75 69 ALA A C 1
ATOM 599 O O . ALA A 1 69 ? -5.524 -3.911 7.150 1.00 93.75 69 ALA A O 1
ATOM 600 N N . ALA A 1 70 ? -7.047 -2.310 7.544 1.00 91.50 70 ALA A N 1
ATOM 601 C CA . ALA A 1 70 ? -6.674 -1.489 6.390 1.00 91.50 70 ALA A CA 1
ATOM 602 C C . ALA A 1 70 ? -5.250 -0.918 6.523 1.00 91.50 70 ALA A C 1
ATOM 604 O O . ALA A 1 70 ? -4.454 -1.022 5.592 1.00 91.50 70 ALA A O 1
ATOM 605 N N . LEU A 1 71 ? -4.900 -0.394 7.701 1.00 95.00 71 LEU A N 1
ATOM 606 C CA . LEU A 1 71 ? -3.573 0.141 8.001 1.00 95.00 71 LEU A CA 1
ATOM 607 C C . LEU A 1 71 ? -2.479 -0.916 7.815 1.00 95.00 71 LEU A C 1
ATOM 609 O O . LEU A 1 71 ? -1.445 -0.624 7.222 1.00 95.00 71 LEU A O 1
ATOM 613 N N . LYS A 1 72 ? -2.711 -2.152 8.273 1.00 95.44 72 LYS A N 1
ATOM 614 C CA . LYS A 1 72 ? -1.762 -3.261 8.099 1.00 95.44 72 LYS A CA 1
ATOM 615 C C . LYS A 1 72 ? -1.477 -3.540 6.620 1.00 95.44 72 LYS A C 1
ATOM 617 O O . LYS A 1 72 ? -0.317 -3.698 6.250 1.00 95.44 72 LYS A O 1
ATOM 622 N N . ARG A 1 73 ? -2.519 -3.578 5.782 1.00 94.31 73 ARG A N 1
ATOM 623 C CA . ARG A 1 73 ? -2.372 -3.772 4.329 1.00 94.31 73 ARG A CA 1
ATOM 624 C C . ARG A 1 73 ? -1.606 -2.618 3.687 1.00 94.31 73 ARG A C 1
ATOM 626 O O . ARG A 1 73 ? -0.667 -2.862 2.940 1.00 94.31 73 ARG A O 1
ATOM 633 N N . LEU A 1 74 ? -1.939 -1.375 4.039 1.00 94.44 74 LEU A N 1
ATOM 634 C CA . LEU A 1 74 ? -1.245 -0.200 3.510 1.00 94.44 74 LEU A CA 1
ATOM 635 C C . LEU A 1 74 ? 0.226 -0.130 3.928 1.00 94.44 74 LEU A C 1
ATOM 637 O O . LEU A 1 74 ? 1.053 0.225 3.100 1.00 94.44 74 LEU A O 1
ATOM 641 N N . LYS A 1 75 ? 0.578 -0.522 5.158 1.00 95.44 75 LYS A N 1
ATOM 642 C CA . LYS A 1 75 ? 1.986 -0.612 5.584 1.00 95.44 75 LYS A CA 1
ATOM 643 C C . LYS A 1 75 ? 2.770 -1.666 4.801 1.00 95.44 75 LYS A C 1
ATOM 645 O O . LYS A 1 75 ? 3.938 -1.454 4.510 1.00 95.44 75 LYS A O 1
ATOM 650 N N . ALA A 1 76 ? 2.140 -2.781 4.427 1.00 94.62 76 ALA A N 1
ATOM 651 C CA . ALA A 1 76 ? 2.781 -3.748 3.537 1.00 94.62 76 ALA A CA 1
ATOM 652 C C . ALA A 1 76 ? 3.028 -3.143 2.144 1.00 94.62 76 ALA A C 1
ATOM 654 O O . ALA A 1 76 ? 4.116 -3.288 1.598 1.00 94.62 76 ALA A O 1
ATOM 655 N N . VAL A 1 77 ? 2.044 -2.418 1.602 1.00 93.88 77 VAL A N 1
ATOM 656 C CA . VAL A 1 77 ? 2.178 -1.712 0.317 1.00 93.88 77 VAL A CA 1
ATOM 657 C C . VAL A 1 77 ? 3.286 -0.661 0.364 1.00 93.88 77 VAL A C 1
ATOM 659 O O . VAL A 1 77 ? 4.065 -0.577 -0.576 1.00 93.88 77 VAL A O 1
ATOM 662 N N . ASP A 1 78 ? 3.383 0.107 1.447 1.00 95.19 78 ASP A N 1
ATOM 663 C CA . ASP A 1 78 ? 4.424 1.119 1.659 1.00 95.19 78 ASP A CA 1
ATOM 664 C C . ASP A 1 78 ? 5.832 0.525 1.522 1.00 95.19 78 ASP A C 1
ATOM 666 O O . ASP A 1 78 ? 6.614 0.967 0.684 1.00 95.19 78 ASP A O 1
ATOM 670 N N . VAL A 1 79 ? 6.102 -0.568 2.243 1.00 94.62 79 VAL A N 1
ATOM 671 C CA . VAL A 1 79 ? 7.386 -1.286 2.182 1.00 94.62 79 VAL A CA 1
ATOM 672 C C . VAL A 1 79 ? 7.660 -1.844 0.783 1.00 94.62 79 VAL A C 1
ATOM 674 O O . VAL A 1 79 ? 8.783 -1.763 0.286 1.00 94.62 79 VAL A O 1
ATOM 677 N N . ILE A 1 80 ? 6.641 -2.408 0.126 1.00 93.38 80 ILE A N 1
ATOM 678 C CA . ILE A 1 80 ? 6.774 -2.952 -1.232 1.00 93.38 80 ILE A CA 1
ATOM 679 C C . ILE A 1 80 ? 7.123 -1.841 -2.232 1.00 93.38 80 ILE A C 1
ATOM 681 O O . ILE A 1 80 ? 8.009 -2.025 -3.067 1.00 93.38 80 ILE A O 1
ATOM 685 N N . LEU A 1 81 ? 6.446 -0.693 -2.157 1.00 93.19 81 LEU A N 1
ATOM 686 C CA . LEU A 1 81 ? 6.677 0.437 -3.057 1.00 93.19 81 LEU A CA 1
ATOM 687 C C . LEU A 1 81 ? 8.025 1.113 -2.803 1.00 93.19 81 LEU A C 1
ATOM 689 O O . LEU A 1 81 ? 8.692 1.498 -3.764 1.00 93.19 81 LEU A O 1
ATOM 693 N N . GLU A 1 82 ? 8.454 1.214 -1.546 1.00 93.06 82 GLU A N 1
ATOM 694 C CA . GLU A 1 82 ? 9.786 1.704 -1.188 1.00 93.06 82 GLU A CA 1
ATOM 695 C C . GLU A 1 82 ? 10.875 0.798 -1.778 1.00 93.06 82 GLU A C 1
ATOM 697 O O . GLU A 1 82 ? 11.761 1.268 -2.497 1.00 93.06 82 GLU A O 1
ATOM 702 N N . TYR A 1 83 ? 10.755 -0.517 -1.566 1.00 91.94 83 TYR A N 1
ATOM 703 C CA . TYR A 1 83 ? 11.667 -1.505 -2.140 1.00 91.94 83 TYR A CA 1
ATOM 704 C C . TYR A 1 83 ? 11.707 -1.429 -3.670 1.00 91.94 83 TYR A C 1
ATOM 706 O O . TYR A 1 83 ? 12.787 -1.388 -4.266 1.00 91.94 83 TYR A O 1
ATOM 714 N N . LEU A 1 84 ? 10.536 -1.388 -4.311 1.00 90.50 84 LEU A N 1
ATOM 715 C CA . LEU A 1 84 ? 10.411 -1.317 -5.763 1.00 90.50 84 LEU A CA 1
ATOM 716 C C . LEU A 1 84 ? 11.073 -0.047 -6.311 1.00 90.50 84 LEU A C 1
ATOM 718 O O . LEU A 1 84 ? 11.859 -0.126 -7.253 1.00 90.50 84 LEU A O 1
ATOM 722 N N . THR A 1 85 ? 10.810 1.104 -5.692 1.00 90.00 85 THR A N 1
ATOM 723 C CA . THR A 1 85 ? 11.383 2.394 -6.100 1.00 90.00 85 THR A CA 1
ATOM 724 C C . THR A 1 85 ? 12.905 2.370 -5.993 1.00 90.00 85 THR A C 1
ATOM 726 O O . THR A 1 85 ? 13.587 2.677 -6.969 1.00 90.00 85 THR A O 1
ATOM 729 N N . MET A 1 86 ? 13.445 1.914 -4.860 1.00 88.75 86 MET A N 1
ATOM 730 C CA . MET A 1 86 ? 14.890 1.808 -4.644 1.00 88.75 86 MET A CA 1
ATOM 731 C C . MET A 1 86 ? 15.556 0.873 -5.665 1.00 88.75 86 MET A C 1
ATOM 733 O O . MET A 1 86 ? 16.628 1.172 -6.203 1.00 88.75 86 MET A O 1
ATOM 737 N N . LYS A 1 87 ? 14.923 -0.268 -5.967 1.00 87.12 87 LYS A N 1
ATOM 738 C CA . LYS A 1 87 ? 15.426 -1.213 -6.970 1.00 87.12 87 LYS A CA 1
ATOM 739 C C . LYS A 1 87 ? 15.416 -0.624 -8.373 1.00 87.12 87 LYS A C 1
ATOM 741 O O . LYS A 1 87 ? 16.405 -0.787 -9.083 1.00 87.12 87 LYS A O 1
ATOM 746 N N . ILE A 1 88 ? 14.345 0.061 -8.764 1.00 85.94 88 ILE A N 1
ATOM 747 C CA . ILE A 1 88 ? 14.258 0.702 -10.078 1.00 85.94 88 ILE A CA 1
ATOM 748 C C . ILE A 1 88 ? 15.317 1.792 -10.212 1.00 85.94 88 ILE A C 1
ATOM 750 O O . ILE A 1 88 ? 16.046 1.787 -11.194 1.00 85.94 88 ILE A O 1
ATOM 754 N N . GLU A 1 89 ? 15.480 2.659 -9.213 1.00 83.69 89 GLU A N 1
ATOM 755 C CA . GLU A 1 89 ? 16.521 3.692 -9.234 1.00 83.69 89 GLU A CA 1
ATOM 756 C C . GLU A 1 89 ? 17.920 3.083 -9.378 1.00 83.69 89 GLU A C 1
ATOM 758 O O . GLU A 1 89 ? 18.729 3.554 -10.176 1.00 83.69 89 GLU A O 1
ATOM 763 N N . THR A 1 90 ? 18.181 1.978 -8.673 1.00 83.94 90 THR A N 1
ATOM 764 C CA . THR A 1 90 ? 19.443 1.237 -8.799 1.00 83.94 90 THR A CA 1
AT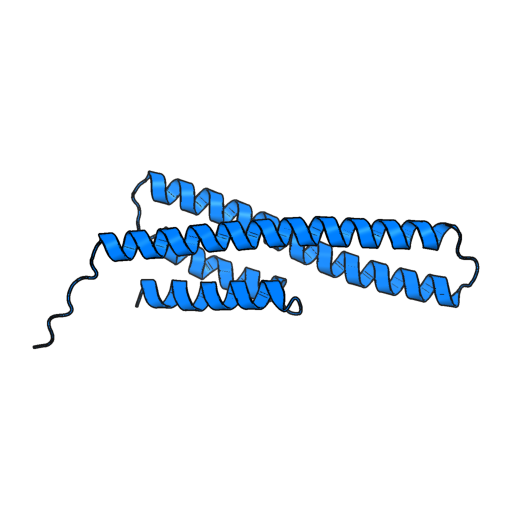OM 765 C C . THR A 1 90 ? 19.633 0.686 -10.216 1.00 83.94 90 THR A C 1
ATOM 767 O O . THR A 1 90 ? 20.719 0.793 -10.778 1.00 83.94 90 THR A O 1
ATOM 770 N N . LEU A 1 91 ? 18.595 0.100 -10.817 1.00 81.44 91 LEU A N 1
ATOM 771 C CA . LEU A 1 91 ? 18.657 -0.437 -12.181 1.00 81.44 91 LEU A CA 1
ATOM 772 C C . LEU A 1 91 ? 18.827 0.667 -13.236 1.00 81.44 91 LEU A C 1
ATOM 774 O O . LEU A 1 91 ? 19.578 0.463 -14.193 1.00 81.44 91 LEU A O 1
ATOM 778 N N . SER A 1 92 ? 18.207 1.831 -13.025 1.00 76.75 92 SER A N 1
ATOM 779 C CA . SER A 1 92 ? 18.349 3.007 -13.886 1.00 76.75 92 SER A CA 1
ATOM 780 C C . SER A 1 92 ? 19.772 3.546 -13.880 1.00 76.75 92 SER A C 1
ATOM 782 O O . SER A 1 92 ? 20.303 3.871 -14.940 1.00 76.75 92 SER A O 1
ATOM 784 N N . LEU A 1 93 ? 20.421 3.586 -12.710 1.00 77.12 93 LEU A N 1
ATOM 785 C CA . LEU A 1 93 ? 21.832 3.974 -12.592 1.00 77.12 93 LEU A CA 1
ATOM 786 C C . LEU A 1 93 ? 22.772 3.013 -13.331 1.00 77.12 93 LEU A C 1
ATOM 788 O O . LEU A 1 93 ? 23.824 3.430 -13.806 1.00 77.12 93 LEU A O 1
ATOM 792 N N . LEU A 1 94 ? 22.397 1.737 -13.440 1.00 76.19 94 LEU A N 1
ATOM 793 C CA . LEU A 1 94 ? 23.165 0.707 -14.145 1.00 76.19 94 LEU A CA 1
ATOM 794 C C . LEU A 1 94 ? 22.843 0.634 -15.650 1.00 76.19 94 LEU A C 1
ATOM 796 O O . LEU A 1 94 ? 23.323 -0.273 -16.328 1.00 76.19 94 LEU A O 1
ATOM 800 N N . GLU A 1 95 ? 22.011 1.546 -16.168 1.00 69.00 95 GLU A N 1
ATOM 801 C CA . GLU A 1 95 ? 21.523 1.578 -17.555 1.00 69.00 95 GLU A CA 1
ATOM 802 C C . GLU A 1 95 ? 20.841 0.268 -18.018 1.00 69.00 95 GLU A C 1
ATOM 804 O O . GLU A 1 95 ? 20.768 -0.039 -19.212 1.00 69.00 95 GLU A O 1
ATOM 809 N N . LEU A 1 96 ? 20.279 -0.512 -17.087 1.00 62.34 96 LEU A N 1
ATOM 810 C CA . LEU A 1 96 ? 19.619 -1.795 -17.363 1.00 62.34 96 LEU A CA 1
ATOM 811 C C . LEU A 1 96 ? 18.144 -1.608 -17.764 1.00 62.34 96 LEU A C 1
ATOM 813 O O . LEU A 1 96 ? 17.255 -2.247 -17.192 1.00 62.34 96 LEU A O 1
ATOM 817 N N . GLY A 1 97 ? 17.908 -0.771 -18.783 1.00 61.75 97 GLY A N 1
ATOM 818 C CA . GLY A 1 97 ? 16.620 -0.181 -19.206 1.00 61.75 97 GLY A CA 1
ATOM 819 C C . GLY A 1 97 ? 15.472 -1.113 -19.643 1.00 61.75 97 GLY A C 1
ATOM 820 O O . GLY A 1 97 ? 14.571 -0.685 -20.355 1.00 61.75 97 GLY A O 1
ATOM 821 N N . GLY A 1 98 ? 15.505 -2.395 -19.282 1.00 67.44 98 GLY A N 1
ATOM 822 C CA . GLY A 1 98 ? 14.410 -3.355 -19.483 1.00 67.44 98 GLY A CA 1
ATOM 823 C C . GLY A 1 98 ? 14.075 -4.188 -18.242 1.00 67.44 98 GLY A C 1
ATOM 824 O O . GLY A 1 98 ? 12.996 -4.770 -18.165 1.00 67.44 98 GLY A O 1
A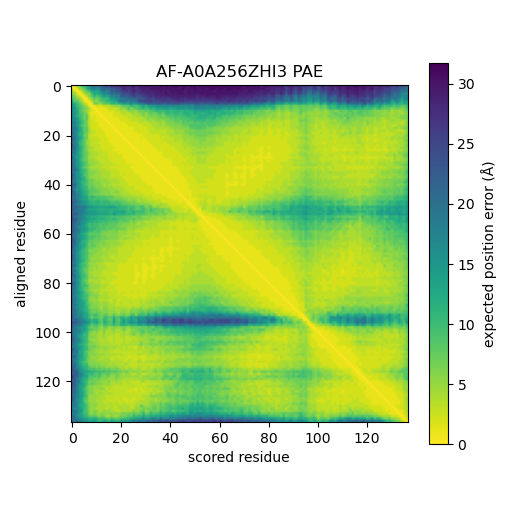TOM 825 N N . ARG A 1 99 ? 14.966 -4.234 -17.240 1.00 78.06 99 ARG A N 1
ATOM 826 C CA . ARG A 1 99 ? 14.726 -4.986 -15.995 1.00 78.06 99 ARG A CA 1
ATOM 827 C C . ARG A 1 99 ? 13.789 -4.250 -15.043 1.00 78.06 99 ARG A C 1
ATOM 829 O O . ARG A 1 99 ? 13.106 -4.892 -14.255 1.00 78.06 99 ARG A O 1
ATOM 836 N N . GLU A 1 100 ? 13.734 -2.926 -15.143 1.00 77.88 100 GLU A N 1
ATOM 837 C CA . GLU A 1 100 ? 12.867 -2.084 -14.315 1.00 77.88 100 GLU A CA 1
ATOM 838 C C . GLU A 1 100 ? 11.399 -2.407 -14.596 1.00 77.88 100 GLU A C 1
ATOM 840 O O . GLU A 1 100 ? 10.641 -2.692 -13.677 1.00 77.88 100 GLU A O 1
ATOM 845 N N . VAL A 1 101 ? 11.015 -2.461 -15.875 1.00 78.06 101 VAL A N 1
ATOM 846 C CA . VAL A 1 101 ? 9.631 -2.742 -16.287 1.00 78.06 101 VAL A CA 1
ATOM 847 C C . VAL A 1 101 ? 9.209 -4.164 -15.906 1.00 78.06 101 VAL A C 1
ATOM 849 O O . VAL A 1 101 ? 8.079 -4.374 -15.470 1.00 78.06 101 VAL A O 1
ATOM 852 N N . ALA A 1 102 ? 10.122 -5.136 -16.009 1.00 82.19 102 ALA A N 1
ATOM 853 C CA . ALA A 1 102 ? 9.863 -6.509 -15.576 1.00 82.19 102 ALA A CA 1
ATOM 854 C C . ALA A 1 102 ? 9.594 -6.591 -14.063 1.00 82.19 102 ALA A C 1
ATOM 856 O O . ALA A 1 102 ? 8.612 -7.205 -13.652 1.00 82.19 102 ALA A O 1
ATOM 857 N N . LEU A 1 103 ? 10.411 -5.913 -13.251 1.00 84.69 103 LEU A N 1
ATOM 858 C CA . LEU A 1 103 ? 10.231 -5.865 -11.800 1.00 84.69 103 LEU A CA 1
ATOM 859 C C . LEU A 1 103 ? 8.905 -5.194 -11.408 1.00 84.69 103 LEU A C 1
ATOM 861 O O . LEU A 1 103 ? 8.206 -5.659 -10.512 1.00 84.69 103 LEU A O 1
ATOM 865 N N . ILE A 1 104 ? 8.526 -4.122 -12.106 1.00 84.31 104 ILE A N 1
ATOM 866 C CA . ILE A 1 104 ? 7.252 -3.422 -11.886 1.00 84.31 104 I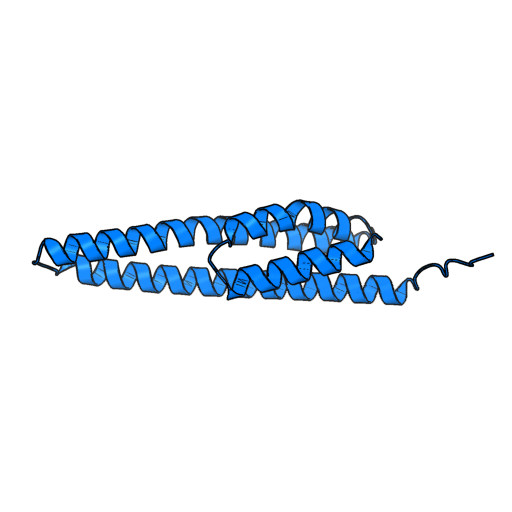LE A CA 1
ATOM 867 C C . ILE A 1 104 ? 6.067 -4.358 -12.147 1.00 84.31 104 ILE A C 1
ATOM 869 O O . ILE A 1 104 ? 5.156 -4.441 -11.325 1.00 84.31 104 ILE A O 1
ATOM 873 N N . LYS A 1 105 ? 6.104 -5.108 -13.253 1.00 83.50 105 LYS A N 1
ATOM 874 C CA . LYS A 1 105 ? 5.077 -6.099 -13.601 1.00 83.50 105 LYS A CA 1
ATOM 875 C C . LYS A 1 105 ? 4.957 -7.245 -12.609 1.00 83.50 105 LYS A C 1
ATOM 877 O O . LYS A 1 105 ? 3.861 -7.760 -12.422 1.00 83.50 105 LYS A O 1
ATOM 882 N N . GLU A 1 106 ? 6.069 -7.663 -12.019 1.00 87.31 106 GLU A N 1
ATOM 883 C CA . GLU A 1 106 ? 6.083 -8.733 -11.023 1.00 87.31 106 GLU A CA 1
ATOM 884 C C . GLU A 1 106 ? 5.428 -8.279 -9.712 1.00 87.31 106 GLU A C 1
ATOM 886 O O . GLU A 1 106 ? 4.656 -9.020 -9.112 1.00 87.31 106 GLU A O 1
ATOM 891 N N . VAL A 1 107 ? 5.686 -7.036 -9.297 1.00 87.69 107 VAL A N 1
ATOM 892 C CA . VAL A 1 107 ? 5.309 -6.533 -7.969 1.00 87.69 107 VAL A CA 1
ATOM 893 C C . VAL A 1 107 ? 3.913 -5.898 -7.931 1.00 87.69 107 VAL A C 1
ATOM 895 O O . VAL A 1 107 ? 3.167 -6.080 -6.964 1.00 87.69 107 VAL A O 1
ATOM 898 N N . LEU A 1 108 ? 3.523 -5.148 -8.967 1.00 87.69 108 LEU A N 1
ATOM 899 C CA . LEU A 1 108 ? 2.249 -4.417 -8.979 1.00 87.69 108 LEU A CA 1
ATOM 900 C C . LEU A 1 108 ? 0.982 -5.288 -8.813 1.00 87.69 108 LEU A C 1
ATOM 902 O O . LEU A 1 108 ? 0.039 -4.805 -8.180 1.00 87.69 108 LEU A O 1
ATOM 906 N N . PRO A 1 109 ? 0.904 -6.544 -9.303 1.00 90.62 109 PRO A N 1
ATOM 907 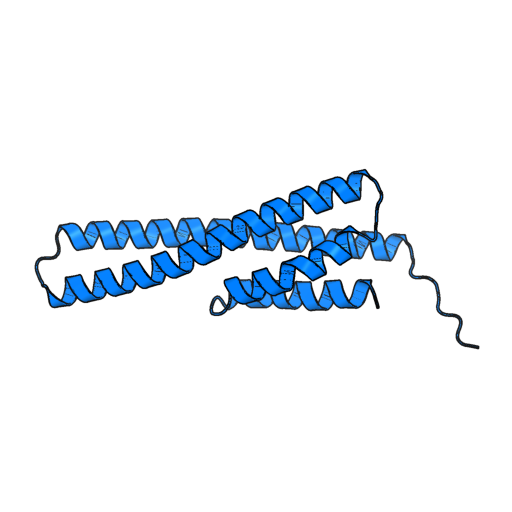C CA . PRO A 1 109 ? -0.265 -7.396 -9.080 1.00 90.62 109 PRO A CA 1
ATOM 908 C C . PRO A 1 109 ? -0.524 -7.687 -7.599 1.00 90.62 109 PRO A C 1
ATOM 910 O O . PRO A 1 109 ? -1.679 -7.758 -7.175 1.00 90.62 109 PRO A O 1
ATOM 913 N N . ASP A 1 110 ? 0.530 -7.827 -6.797 1.00 90.56 110 ASP A N 1
ATOM 914 C CA . ASP A 1 110 ? 0.393 -8.056 -5.360 1.00 90.56 110 ASP A CA 1
ATOM 915 C C . ASP A 1 110 ? 0.043 -6.765 -4.619 1.00 90.56 110 ASP A C 1
ATOM 917 O O . ASP A 1 110 ? -0.799 -6.785 -3.718 1.00 90.56 110 ASP A O 1
ATOM 921 N N . VAL A 1 111 ? 0.577 -5.621 -5.066 1.00 90.69 111 VAL A N 1
ATOM 922 C CA . VAL A 1 111 ? 0.127 -4.305 -4.588 1.00 90.69 111 VAL A CA 1
ATOM 923 C C . VAL A 1 111 ? -1.373 -4.129 -4.835 1.00 90.69 111 VAL A C 1
ATOM 925 O O . VAL A 1 111 ? -2.085 -3.736 -3.913 1.00 90.69 111 VAL A O 1
ATOM 928 N N . ARG A 1 112 ? -1.879 -4.492 -6.025 1.00 90.94 112 ARG A N 1
ATOM 929 C CA . ARG A 1 112 ? -3.309 -4.407 -6.377 1.00 90.94 112 ARG A CA 1
ATOM 930 C C . ARG A 1 112 ? -4.192 -5.174 -5.393 1.00 90.94 112 ARG A C 1
ATOM 932 O O . ARG A 1 112 ? -5.156 -4.614 -4.880 1.00 90.94 112 ARG A O 1
ATOM 939 N N . LYS A 1 113 ? -3.840 -6.427 -5.087 1.00 90.75 113 LYS A N 1
ATOM 940 C CA . LYS A 1 113 ? -4.583 -7.260 -4.120 1.00 90.75 113 LYS A CA 1
ATOM 941 C C . LYS A 1 113 ? -4.615 -6.626 -2.727 1.00 90.75 113 LYS A C 1
ATOM 943 O O . LYS A 1 113 ? -5.619 -6.699 -2.025 1.00 90.75 113 LYS A O 1
ATOM 948 N N . LEU A 1 114 ? -3.519 -5.994 -2.304 1.00 89.31 114 LEU A N 1
ATOM 949 C CA . LEU A 1 114 ? -3.426 -5.377 -0.979 1.00 89.31 114 LEU A CA 1
ATOM 950 C C . LEU A 1 114 ? -4.251 -4.091 -0.856 1.00 89.31 114 LEU A C 1
ATOM 952 O O . LEU A 1 114 ? -4.742 -3.792 0.236 1.00 89.31 114 LEU A O 1
ATOM 956 N N . VAL A 1 115 ? -4.411 -3.347 -1.952 1.00 88.50 115 VAL A N 1
ATOM 957 C CA . VAL A 1 115 ? -5.169 -2.085 -1.978 1.00 88.50 115 VAL A CA 1
ATOM 958 C C . VAL A 1 115 ? -6.634 -2.264 -2.375 1.00 88.50 115 VAL A C 1
ATOM 960 O O . VAL A 1 115 ? -7.369 -1.280 -2.409 1.00 88.50 115 VAL A O 1
ATOM 963 N N . GLU A 1 116 ? -7.081 -3.497 -2.622 1.00 86.06 116 GLU A N 1
ATOM 964 C CA . GLU A 1 116 ? -8.464 -3.795 -2.990 1.00 86.06 116 GLU A CA 1
ATOM 965 C C . GLU A 1 116 ? -9.458 -3.226 -1.957 1.00 86.06 116 GLU A C 1
ATOM 967 O O . GLU A 1 116 ? -9.316 -3.393 -0.735 1.00 86.06 116 GLU A O 1
ATOM 972 N N . GLY A 1 117 ? -10.460 -2.504 -2.467 1.00 81.31 117 GLY A N 1
ATOM 973 C CA . GLY A 1 117 ? -11.425 -1.748 -1.664 1.00 81.31 117 GLY A CA 1
ATOM 974 C C . GLY A 1 117 ? -10.988 -0.321 -1.305 1.00 81.31 117 GLY A C 1
ATOM 975 O O . GLY A 1 117 ? -11.739 0.387 -0.636 1.00 81.31 117 GLY A O 1
ATOM 976 N N . LEU A 1 118 ? -9.808 0.130 -1.751 1.00 82.56 118 LEU A N 1
ATOM 977 C CA . LEU A 1 118 ? -9.366 1.528 -1.687 1.00 82.56 118 LEU A CA 1
ATOM 978 C C . LEU A 1 118 ? -9.401 2.119 -3.107 1.00 82.56 118 LEU A C 1
ATOM 980 O O . LEU A 1 118 ? -8.392 2.033 -3.813 1.00 82.56 118 LEU A O 1
ATOM 984 N N . PRO A 1 119 ? -10.539 2.688 -3.555 1.00 81.06 119 PRO A N 1
ATOM 985 C CA . PRO A 1 119 ? -10.769 3.018 -4.966 1.00 81.06 119 PRO A CA 1
ATOM 986 C C . PRO A 1 119 ? -9.706 3.967 -5.529 1.00 81.06 119 PRO A C 1
ATOM 988 O O . PRO A 1 119 ? -9.155 3.718 -6.597 1.00 81.06 119 PRO A O 1
ATOM 991 N N . ASP A 1 120 ? -9.332 4.985 -4.753 1.00 79.25 120 ASP A N 1
ATOM 992 C CA . ASP A 1 120 ? -8.354 5.996 -5.160 1.00 79.25 120 ASP A CA 1
ATOM 993 C C . ASP A 1 120 ? -6.946 5.437 -5.415 1.00 79.25 120 ASP A C 1
ATOM 995 O O . ASP A 1 120 ? -6.200 5.991 -6.216 1.00 79.25 120 ASP A O 1
ATOM 999 N N . ILE A 1 121 ? -6.557 4.380 -4.694 1.00 85.44 121 ILE A N 1
ATOM 1000 C CA . ILE A 1 121 ? -5.232 3.750 -4.796 1.00 85.44 121 ILE A CA 1
ATOM 1001 C C . ILE A 1 121 ? -5.277 2.618 -5.825 1.00 85.44 121 ILE A C 1
ATOM 1003 O O . ILE A 1 121 ? -4.349 2.471 -6.615 1.00 85.44 121 ILE A O 1
ATOM 1007 N N . SER A 1 122 ? -6.374 1.856 -5.843 1.00 86.56 122 SER A N 1
ATOM 1008 C CA . SER A 1 122 ? -6.582 0.737 -6.767 1.00 86.56 122 SER A CA 1
ATOM 1009 C C . SER A 1 122 ? -6.535 1.193 -8.222 1.00 86.56 122 SER A C 1
ATOM 1011 O O . SER A 1 122 ? -5.828 0.581 -9.014 1.00 86.56 122 SER A O 1
ATOM 1013 N N . LEU A 1 123 ? -7.197 2.309 -8.548 1.00 86.00 123 LEU A N 1
ATOM 1014 C CA . LEU A 1 123 ? -7.230 2.850 -9.909 1.00 86.00 123 LEU A CA 1
ATOM 1015 C C . LEU A 1 123 ? -5.827 3.217 -10.419 1.00 86.00 123 LEU A C 1
ATOM 1017 O O . LEU A 1 123 ? -5.452 2.845 -11.522 1.00 86.00 123 LEU A O 1
ATOM 1021 N N . ILE A 1 124 ? -4.999 3.851 -9.581 1.00 85.44 124 ILE A N 1
ATOM 1022 C CA . ILE A 1 124 ? -3.613 4.187 -9.953 1.00 85.44 124 ILE A CA 1
ATOM 1023 C C . ILE A 1 124 ? -2.787 2.922 -10.222 1.00 85.44 124 ILE A C 1
ATOM 1025 O O . ILE A 1 124 ? -1.964 2.892 -11.135 1.00 85.44 124 ILE A O 1
ATOM 1029 N N . VAL A 1 125 ? -2.971 1.884 -9.402 1.00 87.62 125 VAL A N 1
ATOM 1030 C CA . VAL A 1 125 ? -2.250 0.613 -9.557 1.00 87.62 125 VAL A CA 1
ATOM 1031 C C . VAL A 1 125 ? -2.671 -0.101 -10.841 1.00 87.62 125 VAL A C 1
ATOM 1033 O O . VAL A 1 125 ? -1.81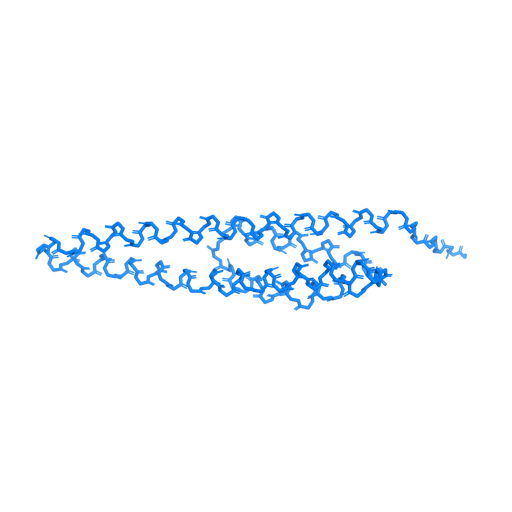8 -0.663 -11.524 1.00 87.62 125 VAL A O 1
ATOM 1036 N N . GLU A 1 126 ? -3.955 -0.054 -11.195 1.00 86.75 126 GLU A N 1
ATOM 1037 C CA . GLU A 1 126 ? -4.474 -0.606 -12.451 1.00 86.75 126 GLU A CA 1
ATOM 1038 C C . GLU A 1 126 ? -3.906 0.129 -13.670 1.00 86.75 126 GLU A C 1
ATOM 1040 O O . GLU A 1 126 ? -3.332 -0.519 -14.546 1.00 86.75 126 GLU A O 1
ATOM 1045 N N . ASP A 1 127 ? -3.920 1.464 -13.660 1.00 86.62 127 ASP A N 1
ATOM 1046 C CA . ASP A 1 127 ? -3.323 2.276 -14.726 1.00 86.62 127 ASP A CA 1
ATOM 1047 C C . ASP A 1 127 ? -1.818 1.994 -14.895 1.00 86.62 127 ASP A C 1
ATOM 1049 O O . ASP A 1 127 ? -1.267 2.049 -15.998 1.00 86.62 127 ASP A O 1
ATOM 1053 N N . LEU A 1 128 ? -1.102 1.729 -13.797 1.00 86.88 128 LEU A N 1
ATOM 1054 C CA . LEU A 1 128 ? 0.320 1.367 -13.827 1.00 86.88 128 LEU A CA 1
ATOM 1055 C C . LEU A 1 128 ? 0.552 -0.051 -14.377 1.00 86.88 128 LEU A C 1
ATOM 1057 O O . LEU A 1 128 ? 1.529 -0.283 -15.097 1.00 86.88 128 LEU A O 1
ATOM 1061 N N . LEU A 1 129 ? -0.330 -1.000 -14.062 1.00 87.62 129 LEU A N 1
ATOM 1062 C CA . LEU A 1 129 ? -0.279 -2.368 -14.588 1.00 87.62 129 LEU A CA 1
ATOM 1063 C C . LEU A 1 129 ? -0.505 -2.409 -16.100 1.00 87.62 129 LEU A C 1
ATOM 1065 O O . LEU A 1 129 ? 0.231 -3.100 -16.808 1.00 87.62 129 LEU A O 1
ATOM 1069 N N . GLU A 1 130 ? -1.483 -1.654 -16.594 1.00 86.06 130 GLU A N 1
ATOM 1070 C CA . GLU A 1 130 ? -1.777 -1.559 -18.025 1.00 86.06 130 GLU A CA 1
ATOM 1071 C C . GLU A 1 130 ? -0.585 -0.954 -18.779 1.00 86.06 130 GLU A C 1
ATOM 1073 O O . GLU A 1 130 ? -0.009 -1.586 -19.664 1.00 86.06 130 GLU A O 1
ATOM 1078 N N . ARG A 1 131 ? -0.081 0.197 -18.319 1.00 82.56 131 ARG A N 1
ATOM 1079 C CA . ARG A 1 131 ? 1.043 0.885 -18.977 1.00 82.56 131 ARG A CA 1
ATOM 1080 C C . ARG A 1 131 ? 2.359 0.118 -18.918 1.00 82.56 131 ARG A C 1
ATOM 1082 O O . ARG A 1 131 ? 3.113 0.106 -19.889 1.00 82.56 131 ARG A O 1
ATOM 1089 N N . SER A 1 132 ? 2.657 -0.554 -17.805 1.00 81.88 132 SER A N 1
ATOM 1090 C CA . SER A 1 132 ? 3.830 -1.442 -17.738 1.00 81.88 132 SER A CA 1
ATOM 1091 C C . SER A 1 132 ? 3.686 -2.661 -18.659 1.00 81.88 132 SER A C 1
ATOM 1093 O O . SER A 1 132 ? 4.689 -3.245 -19.083 1.00 81.88 132 SER A O 1
ATOM 1095 N N . SER A 1 133 ? 2.453 -3.032 -19.017 1.00 81.44 133 SER A N 1
ATOM 1096 C CA . SER A 1 133 ? 2.163 -4.082 -19.990 1.00 81.44 133 SER A CA 1
ATOM 1097 C C . SER A 1 133 ? 2.419 -3.679 -21.424 1.00 81.44 133 SER A C 1
ATOM 1099 O O . SER A 1 133 ? 3.090 -4.434 -22.139 1.00 81.44 133 SER A O 1
ATOM 1101 N N . ASP A 1 134 ? 2.036 -2.465 -21.786 1.00 80.38 134 ASP A N 1
ATOM 1102 C CA . ASP A 1 134 ? 2.252 -1.924 -23.124 1.00 80.38 134 ASP A CA 1
ATOM 1103 C C . ASP A 1 134 ? 3.737 -1.732 -23.468 1.00 80.38 134 ASP A C 1
ATOM 1105 O O . ASP A 1 134 ? 4.117 -1.834 -24.630 1.00 80.38 134 ASP A O 1
ATOM 1109 N N . LEU A 1 135 ? 4.613 -1.520 -22.476 1.00 72.69 135 LEU A N 1
ATOM 1110 C CA . LEU A 1 135 ? 6.042 -1.261 -22.717 1.00 72.69 135 LEU A CA 1
ATOM 1111 C C . LEU A 1 135 ? 6.898 -2.479 -23.079 1.00 72.69 135 LEU A C 1
ATOM 1113 O O . LEU A 1 135 ? 8.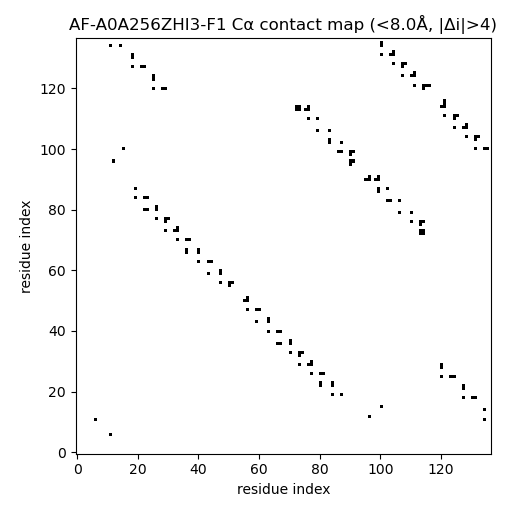008 -2.303 -23.583 1.00 72.69 135 LEU A O 1
ATOM 1117 N N . ILE A 1 136 ? 6.432 -3.696 -22.790 1.00 63.62 136 ILE A N 1
ATOM 1118 C CA . ILE A 1 136 ? 7.162 -4.942 -23.108 1.00 63.62 136 ILE A CA 1
ATOM 1119 C C . ILE A 1 136 ? 6.553 -5.654 -24.336 1.00 63.62 136 ILE A C 1
ATOM 1121 O O . ILE A 1 136 ? 7.137 -6.614 -24.838 1.00 63.62 136 ILE A O 1
ATOM 1125 N N . SER A 1 137 ? 5.392 -5.190 -24.811 1.00 55.44 137 SER A N 1
ATOM 1126 C CA . SER A 1 137 ? 4.639 -5.765 -25.939 1.00 55.44 137 SER A CA 1
ATOM 1127 C C . SER A 1 137 ? 5.225 -5.366 -27.298 1.00 55.44 137 SER A C 1
ATOM 1129 O O . SER A 1 137 ? 5.232 -6.226 -28.212 1.00 55.44 137 SER A O 1
#

pLDDT: mean 85.51, std 11.5, range [37.25, 97.12]